Protein AF-A0A2N3DAS0-F1 (afdb_monomer_lite)

pLDDT: mean 87.95, std 17.51, range [40.62, 98.69]

Secondary structure (DSSP, 8-state):
--------------------------PPTTTTHHHHHHHHHHHHHHHHHH-TTS-HHHHHHHHHHHHHHHHHHHHHSS--TTHHHHHHHHHH-TTS-HHHHS-HHHHHHHHHHHHH-HHHHHHHHHHHHSS-------S--

Structure (mmCIF, N/CA/C/O backbone):
data_AF-A0A2N3DAS0-F1
#
_entry.id   AF-A0A2N3DAS0-F1
#
loop_
_atom_site.group_PDB
_atom_site.id
_atom_site.type_symbol
_atom_site.label_atom_id
_atom_site.label_alt_id
_atom_site.label_comp_id
_atom_site.label_asym_id
_atom_site.label_entity_id
_atom_site.label_seq_id
_atom_site.pdbx_PDB_ins_code
_atom_site.Cartn_x
_atom_site.Cartn_y
_atom_site.Cartn_z
_atom_site.occupancy
_atom_site.B_iso_or_equiv
_atom_site.auth_seq_id
_atom_site.auth_comp_id
_atom_site.auth_asym_id
_atom_site.auth_atom_id
_atom_site.pdbx_PDB_model_num
ATOM 1 N N . MET A 1 1 ? 45.513 -67.756 40.682 1.00 40.62 1 MET A N 1
ATOM 2 C CA . MET A 1 1 ? 45.800 -67.425 39.269 1.00 40.62 1 MET A CA 1
ATOM 3 C C . MET A 1 1 ? 44.927 -66.239 38.863 1.00 40.62 1 MET A C 1
ATOM 5 O O . MET A 1 1 ? 43.725 -66.365 38.993 1.00 40.62 1 MET A O 1
ATOM 9 N N . ARG A 1 2 ? 45.572 -65.127 38.455 1.00 42.44 2 ARG A N 1
ATOM 10 C CA . ARG A 1 2 ? 45.149 -64.028 37.539 1.00 42.44 2 ARG A CA 1
ATOM 11 C C . ARG A 1 2 ? 43.752 -63.388 37.760 1.00 42.44 2 ARG A C 1
ATOM 13 O O . ARG A 1 2 ? 42.749 -64.036 37.525 1.00 42.44 2 ARG A O 1
ATOM 20 N N . TYR A 1 3 ? 43.638 -62.191 38.359 1.00 47.34 3 TYR A N 1
ATOM 21 C CA . TYR A 1 3 ? 43.696 -60.829 37.756 1.00 47.34 3 TYR A CA 1
ATOM 22 C C . TYR A 1 3 ? 42.773 -60.618 36.542 1.00 47.34 3 TYR A C 1
ATOM 24 O O . TYR A 1 3 ? 43.036 -61.251 35.531 1.00 47.34 3 TYR A O 1
ATOM 32 N N . VAL A 1 4 ? 41.781 -59.709 36.644 1.00 47.59 4 VAL A N 1
ATOM 33 C CA . VAL A 1 4 ? 41.594 -58.459 35.849 1.00 47.59 4 VAL A CA 1
ATOM 34 C C . VAL A 1 4 ? 40.455 -57.622 36.491 1.00 47.59 4 VAL A C 1
ATOM 36 O O . VAL A 1 4 ? 39.327 -58.109 36.553 1.00 47.59 4 VAL A O 1
ATOM 39 N N . PRO A 1 5 ? 40.683 -56.373 36.947 1.00 54.59 5 PRO A N 1
ATOM 40 C CA . PRO A 1 5 ? 39.605 -55.432 37.249 1.00 54.59 5 PRO A CA 1
ATOM 41 C C . PRO A 1 5 ? 39.122 -54.765 35.952 1.00 54.59 5 PRO A C 1
ATOM 43 O O . PRO A 1 5 ? 39.913 -54.220 35.183 1.00 54.59 5 PRO A O 1
ATOM 46 N N . THR A 1 6 ? 37.816 -54.822 35.695 1.00 58.09 6 THR A N 1
ATOM 47 C CA . THR A 1 6 ? 37.196 -54.186 34.525 1.00 58.09 6 THR A CA 1
ATOM 48 C C . THR A 1 6 ? 37.048 -52.692 34.799 1.00 58.09 6 THR A C 1
ATOM 50 O O . THR A 1 6 ? 36.221 -52.277 35.608 1.00 58.09 6 THR A O 1
ATOM 53 N N . ILE A 1 7 ? 37.884 -51.888 34.145 1.00 56.22 7 ILE A N 1
ATOM 54 C CA . ILE A 1 7 ? 37.788 -50.427 34.099 1.00 56.22 7 ILE A CA 1
ATOM 55 C C . ILE A 1 7 ? 36.585 -50.079 33.215 1.00 56.22 7 ILE A C 1
ATOM 57 O O . ILE A 1 7 ? 36.654 -50.189 31.993 1.00 56.22 7 ILE A O 1
ATOM 61 N N . ALA A 1 8 ? 35.471 -49.681 33.829 1.00 54.25 8 ALA A N 1
ATOM 62 C CA . ALA A 1 8 ? 34.351 -49.080 33.117 1.00 54.25 8 ALA A CA 1
ATOM 63 C C . ALA A 1 8 ? 34.691 -47.610 32.827 1.00 54.25 8 ALA A C 1
ATOM 65 O O . ALA A 1 8 ? 34.608 -46.748 33.702 1.00 54.25 8 ALA A O 1
ATOM 66 N N . LEU A 1 9 ? 35.140 -47.351 31.599 1.00 55.34 9 LEU A N 1
ATOM 67 C CA . LEU A 1 9 ? 35.359 -46.014 31.058 1.00 55.34 9 LEU A CA 1
ATOM 68 C C . LEU A 1 9 ? 34.041 -45.224 31.048 1.00 55.34 9 LEU A C 1
ATOM 70 O O . LEU A 1 9 ? 33.078 -45.604 30.384 1.00 55.34 9 LEU A O 1
ATOM 74 N N . MET A 1 10 ? 34.036 -44.096 31.759 1.00 52.41 10 MET A N 1
ATOM 75 C CA . MET A 1 10 ? 33.077 -43.013 31.570 1.00 52.41 10 MET A CA 1
ATOM 76 C C . MET A 1 10 ? 33.264 -42.409 30.173 1.00 52.41 10 MET A C 1
ATOM 78 O O . MET A 1 10 ? 34.345 -41.919 29.851 1.00 52.41 10 MET A O 1
ATOM 82 N N . LEU A 1 11 ? 32.201 -42.389 29.372 1.00 55.03 11 LEU A N 1
ATOM 83 C CA . LEU A 1 11 ? 32.098 -41.557 28.174 1.00 55.03 11 LEU A CA 1
ATOM 84 C C . LEU A 1 11 ? 31.013 -40.502 28.427 1.00 55.03 11 LEU A C 1
ATOM 86 O O . LEU A 1 11 ? 29.856 -40.874 28.631 1.00 55.03 11 LEU A O 1
ATOM 90 N N . PRO A 1 12 ? 31.349 -39.200 28.445 1.00 53.59 12 PRO A N 1
ATOM 91 C CA . PRO A 1 12 ? 30.343 -38.155 28.505 1.00 53.59 12 PRO A CA 1
ATOM 92 C C . PRO A 1 12 ? 29.627 -38.085 27.153 1.00 53.59 12 PRO A C 1
ATOM 94 O O . PRO A 1 12 ? 30.240 -37.822 26.118 1.00 53.59 12 PRO A O 1
ATOM 97 N N . LEU A 1 13 ? 28.313 -38.314 27.168 1.00 57.28 13 LEU A N 1
ATOM 98 C CA . LEU A 1 13 ? 27.421 -37.935 26.076 1.00 57.28 13 LEU A CA 1
ATOM 99 C C . LEU A 1 13 ? 27.436 -36.407 25.966 1.00 57.28 13 LEU A C 1
ATOM 101 O O . LEU A 1 13 ? 26.729 -35.706 26.688 1.00 57.28 13 LEU A O 1
ATOM 105 N N . ALA A 1 14 ? 28.274 -35.891 25.071 1.00 57.81 14 ALA A N 1
ATOM 106 C CA . ALA A 1 14 ? 28.182 -34.521 24.603 1.00 57.81 14 ALA A CA 1
ATOM 107 C C . ALA A 1 14 ? 26.860 -34.372 23.838 1.00 57.81 14 ALA A C 1
ATOM 109 O O . ALA A 1 14 ? 26.739 -34.781 22.683 1.00 57.81 14 ALA A O 1
ATOM 110 N N . VAL A 1 15 ? 25.850 -33.813 24.506 1.00 58.31 15 VAL A N 1
ATOM 111 C CA . VAL A 1 15 ? 24.638 -33.308 23.861 1.00 58.31 15 VAL A CA 1
ATOM 112 C C . VAL A 1 15 ? 25.058 -32.103 23.027 1.00 58.31 15 VAL A C 1
ATOM 114 O O . VAL A 1 15 ? 25.177 -30.987 23.526 1.00 58.31 15 VAL A O 1
ATOM 117 N N . VAL A 1 16 ? 25.339 -32.341 21.748 1.00 56.97 16 VAL A N 1
ATOM 118 C CA . VAL A 1 16 ? 25.402 -31.276 20.749 1.00 56.97 16 VAL A CA 1
ATOM 119 C C . VAL A 1 16 ? 23.965 -30.803 20.560 1.00 56.97 16 VAL A C 1
ATOM 121 O O . VAL A 1 16 ? 23.183 -31.425 19.844 1.00 56.97 16 VAL A O 1
ATOM 124 N N . ALA A 1 17 ? 23.597 -29.729 21.256 1.00 54.72 17 ALA A N 1
ATOM 125 C CA . ALA A 1 17 ? 22.421 -28.948 20.917 1.00 54.72 17 ALA A CA 1
ATOM 126 C C . ALA A 1 17 ? 22.687 -28.321 19.542 1.00 54.72 17 ALA A C 1
ATOM 128 O O . ALA A 1 17 ? 23.319 -27.273 19.428 1.00 54.72 17 ALA A O 1
ATOM 129 N N . ALA A 1 18 ? 22.277 -29.022 18.486 1.00 47.91 18 ALA A N 1
ATOM 130 C CA . ALA A 1 18 ? 22.145 -28.439 17.166 1.00 47.91 18 ALA A CA 1
ATOM 131 C C . ALA A 1 18 ? 20.965 -27.466 17.233 1.00 47.91 18 ALA A C 1
ATOM 133 O O . ALA A 1 18 ? 19.814 -27.841 17.014 1.00 47.91 18 ALA A O 1
ATOM 134 N N . ASP A 1 19 ? 21.263 -26.226 17.609 1.00 47.44 19 ASP A N 1
ATOM 135 C CA . ASP A 1 19 ? 20.374 -25.086 17.438 1.00 47.44 19 ASP A CA 1
ATOM 136 C C . ASP A 1 19 ? 20.258 -24.853 15.925 1.00 47.44 19 ASP A C 1
ATOM 138 O O . ASP A 1 19 ? 21.007 -24.090 15.312 1.00 47.44 19 ASP A O 1
ATOM 142 N N . ALA A 1 20 ? 19.396 -25.640 15.281 1.00 52.25 20 ALA A N 1
ATOM 143 C CA . ALA A 1 20 ? 19.003 -25.435 13.902 1.00 52.25 20 ALA A CA 1
ATOM 144 C C . ALA A 1 20 ? 18.159 -24.159 13.870 1.00 52.25 20 ALA A C 1
ATOM 146 O O . ALA A 1 20 ? 16.927 -24.200 13.849 1.00 52.25 20 ALA A O 1
ATOM 147 N N . GLN A 1 21 ? 18.841 -23.012 13.896 1.00 48.88 21 GLN A N 1
ATOM 148 C CA . GLN A 1 21 ? 18.258 -21.749 13.491 1.00 48.88 21 GLN A CA 1
ATOM 149 C C . GLN A 1 21 ? 17.703 -21.985 12.097 1.00 48.88 21 GLN A C 1
ATOM 151 O O . GLN A 1 21 ? 18.440 -22.185 11.133 1.00 48.88 21 GLN A O 1
ATOM 156 N N . THR A 1 22 ? 16.380 -22.058 12.015 1.00 46.03 22 THR A N 1
ATOM 157 C CA . THR A 1 22 ? 15.684 -22.103 10.744 1.00 46.03 22 THR A CA 1
ATOM 158 C C . THR A 1 22 ? 15.968 -20.754 10.105 1.00 46.03 22 THR A C 1
ATOM 160 O O . THR A 1 22 ? 15.333 -19.757 10.450 1.00 46.03 22 THR A O 1
ATOM 163 N N . GLU A 1 23 ? 16.990 -20.689 9.249 1.00 49.03 23 GLU A N 1
ATOM 164 C CA . GLU A 1 23 ? 17.172 -19.568 8.345 1.00 49.03 23 GLU A CA 1
ATOM 165 C C . GLU A 1 23 ? 15.846 -19.435 7.609 1.00 49.03 23 GLU A C 1
ATOM 167 O O . GLU A 1 23 ? 15.484 -20.262 6.774 1.00 49.03 23 GLU A O 1
ATOM 172 N N . THR A 1 24 ? 15.064 -18.424 7.980 1.00 52.19 24 THR A N 1
ATOM 173 C CA . THR A 1 24 ? 13.933 -18.004 7.168 1.00 52.19 24 THR A CA 1
ATOM 174 C C . THR A 1 24 ? 14.564 -17.618 5.842 1.00 52.19 24 THR A C 1
ATOM 176 O O . THR A 1 24 ? 15.215 -16.573 5.773 1.00 52.19 24 THR A O 1
ATOM 179 N N . SER A 1 25 ? 14.503 -18.505 4.841 1.00 56.59 25 SER A N 1
ATOM 180 C CA . SER A 1 25 ? 15.188 -18.295 3.570 1.00 56.59 25 SER A CA 1
ATOM 181 C C . SER A 1 25 ? 14.765 -16.927 3.065 1.00 56.59 25 SER A C 1
ATOM 183 O O . SER A 1 25 ? 13.579 -16.672 2.839 1.00 56.59 25 SER A O 1
ATOM 185 N N . ARG A 1 26 ? 15.714 -15.999 3.005 1.00 65.44 26 ARG A N 1
ATOM 186 C CA . ARG A 1 26 ? 15.411 -14.616 2.676 1.00 65.44 26 ARG A CA 1
ATOM 187 C C . ARG A 1 26 ? 14.900 -14.604 1.241 1.00 65.44 26 ARG A C 1
ATOM 189 O O . ARG A 1 26 ? 15.689 -14.840 0.333 1.00 65.44 26 ARG A O 1
ATOM 196 N N . SER A 1 27 ? 13.606 -14.344 1.055 1.00 74.56 27 SER A N 1
ATOM 197 C CA . SER A 1 27 ? 13.003 -14.263 -0.277 1.00 74.56 27 SER A CA 1
ATOM 198 C C . SER A 1 27 ? 13.822 -13.340 -1.187 1.00 74.56 27 SER A C 1
ATOM 200 O O . SER A 1 27 ? 14.414 -12.346 -0.729 1.00 74.56 27 SER A O 1
ATOM 202 N N . GLU A 1 28 ? 13.870 -13.676 -2.474 1.00 90.38 28 GLU A N 1
ATOM 203 C CA . GLU A 1 28 ? 14.514 -12.844 -3.487 1.00 90.38 28 GLU A CA 1
ATOM 204 C C . GLU A 1 28 ? 13.897 -11.426 -3.469 1.00 90.38 28 GLU A C 1
ATOM 206 O O . GLU A 1 28 ? 12.678 -11.290 -3.304 1.00 90.38 28 GLU A O 1
ATOM 211 N N . PRO A 1 29 ? 14.707 -10.349 -3.573 1.00 94.25 29 PRO A N 1
ATOM 212 C CA . PRO A 1 29 ? 14.190 -8.984 -3.661 1.00 94.25 29 PRO A CA 1
ATOM 213 C C . PRO A 1 29 ? 13.133 -8.821 -4.761 1.00 94.25 29 PRO A C 1
ATOM 215 O O . PRO A 1 29 ? 13.305 -9.307 -5.873 1.00 94.25 29 PRO A O 1
ATOM 218 N N . GLY A 1 30 ? 12.053 -8.097 -4.465 1.00 93.75 30 GLY A N 1
ATOM 219 C CA . GLY A 1 30 ? 10.966 -7.841 -5.416 1.00 93.75 30 GLY A CA 1
ATOM 220 C C . GLY A 1 30 ? 9.911 -8.953 -5.514 1.00 93.75 30 GLY A C 1
ATOM 221 O O . GLY A 1 30 ? 8.822 -8.698 -6.034 1.00 93.75 30 GLY A O 1
ATOM 222 N N . VAL A 1 31 ? 10.159 -10.148 -4.967 1.00 94.44 31 VAL A N 1
ATOM 223 C CA . VAL A 1 31 ? 9.131 -11.195 -4.822 1.00 94.44 31 VAL A CA 1
ATOM 224 C C . VAL A 1 31 ? 8.040 -10.740 -3.854 1.00 94.44 31 VAL A C 1
ATOM 226 O O . VAL A 1 31 ? 8.334 -10.196 -2.792 1.00 94.44 31 VAL A O 1
ATOM 229 N N . GLY A 1 32 ? 6.772 -10.920 -4.240 1.00 94.50 32 GLY A N 1
ATOM 230 C CA . GLY A 1 32 ? 5.620 -10.473 -3.446 1.00 94.50 32 GLY A CA 1
ATOM 231 C C . GLY A 1 32 ? 5.264 -8.992 -3.615 1.00 94.50 32 GLY A C 1
ATOM 232 O O . GLY A 1 32 ? 4.234 -8.544 -3.113 1.00 94.50 32 GLY A O 1
ATOM 233 N N . MET A 1 33 ? 6.081 -8.212 -4.329 1.00 96.62 33 MET A N 1
ATOM 234 C CA . MET A 1 33 ? 5.915 -6.759 -4.432 1.00 96.62 33 MET A CA 1
ATOM 235 C C . MET A 1 33 ? 4.608 -6.364 -5.131 1.00 96.62 33 MET A C 1
ATOM 237 O O . MET A 1 33 ? 3.885 -5.494 -4.644 1.00 96.62 33 MET A O 1
ATOM 241 N N . ILE A 1 34 ? 4.272 -7.017 -6.251 1.00 97.19 34 ILE A N 1
ATOM 242 C CA . ILE A 1 34 ? 3.023 -6.728 -6.978 1.00 97.19 34 ILE A CA 1
ATOM 243 C C . ILE A 1 34 ? 1.807 -7.165 -6.153 1.00 97.19 34 ILE A C 1
ATOM 245 O O . ILE A 1 34 ? 0.789 -6.472 -6.129 1.00 97.19 34 ILE A O 1
ATOM 249 N N . CYS A 1 35 ? 1.945 -8.262 -5.406 1.00 95.75 35 CYS A N 1
ATOM 250 C CA . CYS A 1 35 ? 0.915 -8.729 -4.491 1.00 95.75 35 CYS A CA 1
ATOM 251 C C . CYS A 1 35 ? 0.612 -7.706 -3.394 1.00 95.75 35 CYS A C 1
ATOM 253 O O . CYS A 1 35 ? -0.534 -7.287 -3.218 1.00 95.75 35 CYS A O 1
ATOM 255 N N . ALA A 1 36 ? 1.657 -7.252 -2.697 1.00 96.69 36 ALA A N 1
ATOM 256 C CA . ALA A 1 36 ? 1.549 -6.254 -1.642 1.00 96.69 36 ALA A CA 1
ATOM 257 C C . ALA A 1 36 ? 0.941 -4.950 -2.173 1.00 96.69 36 ALA A C 1
ATOM 259 O O . ALA A 1 36 ? 0.065 -4.371 -1.526 1.00 96.69 36 ALA A O 1
ATOM 260 N N . LEU A 1 37 ? 1.344 -4.517 -3.374 1.00 97.69 37 LEU A N 1
ATOM 261 C CA . LEU A 1 37 ? 0.764 -3.347 -4.026 1.00 97.69 37 LEU A CA 1
ATOM 262 C C . LEU A 1 37 ? -0.751 -3.511 -4.233 1.00 97.69 37 LEU A C 1
ATOM 264 O O . LEU A 1 37 ? -1.508 -2.602 -3.890 1.00 97.69 37 LEU A O 1
ATOM 268 N N . GLY A 1 38 ? -1.204 -4.653 -4.756 1.00 97.06 38 GLY A N 1
ATOM 269 C CA . GLY A 1 38 ? -2.627 -4.929 -4.981 1.00 97.06 38 GLY A CA 1
ATOM 270 C C . GLY A 1 38 ? -3.439 -4.974 -3.684 1.00 97.06 38 GLY A C 1
ATOM 271 O O . GLY A 1 38 ? -4.434 -4.252 -3.552 1.00 97.06 38 GLY A O 1
ATOM 272 N N . ILE A 1 39 ? -2.980 -5.764 -2.708 1.00 97.00 39 ILE A N 1
ATOM 273 C CA . ILE A 1 39 ? -3.659 -5.966 -1.418 1.00 97.00 39 ILE A CA 1
ATOM 274 C C . ILE A 1 39 ? -3.768 -4.648 -0.652 1.00 97.00 39 ILE A C 1
ATOM 276 O O . ILE A 1 39 ? -4.853 -4.278 -0.205 1.00 97.00 39 ILE A O 1
ATOM 280 N N . TYR A 1 40 ? -2.677 -3.894 -0.518 1.00 98.19 40 TYR A N 1
ATOM 281 C CA . TYR A 1 40 ? -2.705 -2.665 0.271 1.00 98.19 40 TYR A CA 1
ATOM 282 C C . TYR A 1 40 ? -3.494 -1.539 -0.394 1.00 98.19 40 TYR A C 1
ATOM 284 O O . TYR A 1 40 ? -4.127 -0.757 0.318 1.00 98.19 40 TYR A O 1
ATOM 292 N N . ASN A 1 41 ? -3.543 -1.476 -1.729 1.00 98.38 41 ASN A N 1
ATOM 293 C CA . ASN A 1 41 ? -4.459 -0.554 -2.403 1.00 98.38 41 ASN A CA 1
ATOM 294 C C . ASN A 1 41 ? -5.922 -0.978 -2.190 1.00 98.38 41 ASN A C 1
ATOM 296 O O . ASN A 1 41 ? -6.771 -0.109 -2.000 1.00 98.38 41 ASN A O 1
ATOM 300 N N . ALA A 1 42 ? -6.221 -2.282 -2.145 1.00 97.88 42 ALA A N 1
ATOM 301 C CA . ALA A 1 42 ? -7.571 -2.769 -1.863 1.00 97.88 42 ALA A CA 1
ATOM 302 C C . ALA A 1 42 ? -8.001 -2.420 -0.428 1.00 97.88 42 ALA A C 1
ATOM 304 O O . ALA A 1 42 ? -9.077 -1.863 -0.212 1.00 97.88 42 ALA A O 1
ATOM 305 N N . VAL A 1 43 ? -7.119 -2.646 0.551 1.00 98.31 43 VAL A N 1
ATOM 306 C CA . VAL A 1 43 ? -7.316 -2.222 1.948 1.00 98.31 43 VAL A CA 1
ATOM 307 C C . VAL A 1 43 ? -7.536 -0.706 2.031 1.00 98.31 43 VAL A C 1
ATOM 309 O O . VAL A 1 43 ? -8.433 -0.252 2.744 1.00 98.31 43 VAL A O 1
ATOM 312 N N . ALA A 1 44 ? -6.761 0.093 1.294 1.00 98.44 44 ALA A N 1
ATOM 313 C CA . ALA A 1 44 ? -6.913 1.547 1.289 1.00 98.44 44 ALA A CA 1
ATOM 314 C C . ALA A 1 44 ? -8.264 1.989 0.709 1.00 98.44 44 ALA A C 1
ATOM 316 O O . ALA A 1 44 ? -8.917 2.868 1.279 1.00 98.44 44 ALA A O 1
ATOM 317 N N . GLU A 1 45 ? -8.706 1.364 -0.383 1.00 98.38 45 GLU A N 1
ATOM 318 C CA . GLU A 1 45 ? -9.989 1.661 -1.023 1.00 98.38 45 GLU A CA 1
ATOM 319 C C . GLU A 1 45 ? -11.174 1.316 -0.102 1.00 98.38 45 GLU A C 1
ATOM 321 O O . GLU A 1 45 ? -12.085 2.136 0.068 1.00 98.38 45 GLU A O 1
ATOM 326 N N . VAL A 1 46 ? -11.124 0.169 0.586 1.00 98.50 46 VAL A N 1
ATOM 327 C CA . VAL A 1 46 ? -12.116 -0.207 1.611 1.00 98.50 46 VAL A CA 1
ATOM 328 C C . VAL A 1 46 ? -12.117 0.799 2.763 1.00 98.50 46 VAL A C 1
ATOM 330 O O . VAL A 1 46 ? -13.168 1.335 3.121 1.00 98.50 46 VAL A O 1
ATOM 333 N N . GLY A 1 47 ? -10.948 1.130 3.318 1.00 98.19 47 GLY A N 1
ATOM 334 C CA . GLY A 1 47 ? -10.832 2.094 4.415 1.00 98.19 47 GLY A CA 1
ATOM 335 C C . GLY A 1 47 ? -11.387 3.472 4.060 1.00 98.19 47 GLY A C 1
ATOM 336 O O . GLY A 1 47 ? -12.089 4.098 4.856 1.00 98.19 47 GLY A O 1
ATOM 337 N N . LYS A 1 48 ? -11.129 3.934 2.834 1.00 98.00 48 LYS A N 1
ATOM 338 C CA . LYS A 1 48 ? -11.638 5.209 2.318 1.00 98.00 48 LYS A CA 1
ATOM 339 C C . LYS A 1 48 ? -13.164 5.223 2.209 1.00 98.00 48 LYS A C 1
ATOM 341 O O . LYS A 1 48 ? -13.783 6.237 2.525 1.00 98.00 48 LYS A O 1
ATOM 346 N N . ARG A 1 49 ? -13.775 4.134 1.735 1.00 97.81 49 ARG A N 1
ATOM 347 C CA . ARG A 1 49 ? -15.196 4.125 1.331 1.00 97.81 49 ARG A CA 1
ATOM 348 C C . ARG A 1 49 ? -16.146 3.568 2.376 1.00 97.81 49 ARG A C 1
ATOM 350 O O . ARG A 1 49 ? -17.292 4.020 2.450 1.00 97.81 49 ARG A O 1
ATOM 357 N N . CYS A 1 50 ? -15.678 2.609 3.161 1.00 98.12 50 CYS A N 1
ATOM 358 C CA . CYS A 1 50 ? -16.473 1.894 4.151 1.00 98.12 50 CYS A CA 1
ATOM 359 C C . CYS A 1 50 ? -16.219 2.437 5.568 1.00 98.12 50 CYS A C 1
ATOM 361 O O . CYS A 1 50 ? -17.127 2.421 6.394 1.00 98.12 50 CYS A O 1
ATOM 363 N N . PHE A 1 51 ? -15.036 3.020 5.826 1.00 98.06 51 PHE A N 1
ATOM 364 C CA . PHE A 1 51 ? -14.634 3.547 7.141 1.00 98.06 51 PHE A CA 1
ATOM 365 C C . PHE A 1 51 ? -14.056 4.985 7.082 1.00 98.06 51 PHE A C 1
ATOM 367 O O . PHE A 1 51 ? -12.971 5.259 7.612 1.00 98.06 51 PHE A O 1
ATOM 374 N N . PRO A 1 52 ? -14.756 5.960 6.462 1.00 97.31 52 PRO A N 1
ATOM 375 C CA . PRO A 1 52 ? -14.186 7.278 6.162 1.00 97.31 52 PRO A CA 1
ATOM 376 C C . PRO A 1 52 ? -13.744 8.064 7.407 1.00 97.31 52 PRO A C 1
ATOM 378 O O . PRO A 1 52 ? -12.705 8.719 7.367 1.00 97.31 52 PRO A O 1
ATOM 381 N N . ALA A 1 53 ? -14.468 7.942 8.524 1.00 97.75 53 ALA A N 1
ATOM 382 C CA . ALA A 1 53 ? -14.217 8.681 9.765 1.00 97.75 53 ALA A CA 1
ATOM 383 C C . ALA A 1 53 ? -13.425 7.895 10.834 1.00 97.75 53 ALA A C 1
ATOM 385 O O . ALA A 1 53 ? -13.299 8.365 11.959 1.00 97.75 53 ALA A O 1
ATOM 386 N N . GLN A 1 54 ? -12.917 6.700 10.514 1.00 98.25 54 GLN A N 1
ATOM 387 C CA . GLN A 1 54 ? -12.219 5.831 11.476 1.00 98.25 54 GLN A CA 1
ATOM 388 C C . GLN A 1 54 ? -10.733 5.689 11.131 1.00 98.25 54 GLN A C 1
ATOM 390 O O . GLN A 1 54 ? -10.331 6.022 10.018 1.00 98.25 54 GLN A O 1
ATOM 395 N N . ASP A 1 55 ? -9.927 5.201 12.075 1.00 98.31 55 ASP A N 1
ATOM 396 C CA . ASP A 1 55 ? -8.575 4.674 11.831 1.00 98.31 55 ASP A CA 1
ATOM 397 C C . ASP A 1 55 ? -7.627 5.648 11.093 1.00 98.31 55 ASP A C 1
ATOM 399 O O . ASP A 1 55 ? -6.882 5.260 10.188 1.00 98.31 55 ASP A O 1
ATOM 403 N N . ALA A 1 56 ? -7.680 6.939 11.448 1.00 98.00 56 ALA A N 1
ATOM 404 C CA . ALA A 1 56 ? -6.950 8.007 10.757 1.00 98.00 56 ALA A CA 1
ATOM 405 C C . ALA A 1 56 ? -5.436 7.740 10.680 1.00 98.00 56 ALA A C 1
ATOM 407 O O . ALA A 1 56 ? -4.858 7.808 9.593 1.00 98.00 56 ALA A O 1
ATOM 408 N N . ASP A 1 57 ? -4.818 7.351 11.797 1.00 97.56 57 ASP A N 1
ATOM 409 C CA . ASP A 1 57 ? -3.381 7.065 11.867 1.00 97.56 57 ASP A CA 1
ATOM 410 C C . ASP A 1 57 ? -2.986 5.880 10.981 1.00 97.56 57 ASP A C 1
ATOM 412 O O . ASP A 1 57 ? -2.001 5.944 10.238 1.00 97.56 57 ASP A O 1
ATOM 416 N N . PHE A 1 58 ? -3.787 4.809 10.994 1.00 98.56 58 PHE A N 1
ATOM 417 C CA . PHE A 1 58 ? -3.560 3.652 10.133 1.00 98.56 58 PHE A CA 1
ATOM 418 C C . PHE A 1 58 ? -3.672 4.033 8.654 1.00 98.56 58 PHE A C 1
ATOM 420 O O . PHE A 1 58 ? -2.778 3.707 7.873 1.00 98.56 58 PHE A O 1
ATOM 427 N N . LYS A 1 59 ? -4.713 4.779 8.260 1.00 98.69 59 LYS A N 1
ATOM 428 C CA . LYS A 1 59 ? -4.891 5.232 6.868 1.00 98.69 59 LYS A CA 1
ATOM 429 C C . LYS A 1 59 ? -3.762 6.154 6.405 1.00 98.69 59 LYS A C 1
ATOM 431 O O . LYS A 1 59 ? -3.320 6.043 5.259 1.00 98.69 59 LYS A O 1
ATOM 436 N N . ALA A 1 60 ? -3.263 7.027 7.280 1.00 98.50 60 ALA A N 1
ATOM 437 C CA . ALA A 1 60 ? -2.119 7.882 6.976 1.00 98.50 60 ALA A CA 1
ATOM 438 C C . ALA A 1 60 ? -0.852 7.048 6.721 1.00 98.50 60 ALA A C 1
ATOM 440 O O . ALA A 1 60 ? -0.167 7.252 5.715 1.00 98.50 60 ALA A O 1
ATOM 441 N N . LYS A 1 61 ? -0.571 6.058 7.577 1.00 98.56 61 LYS A N 1
ATOM 442 C CA . LYS A 1 61 ? 0.579 5.156 7.403 1.00 98.56 61 LYS A CA 1
ATOM 443 C C . LYS A 1 61 ? 0.441 4.245 6.190 1.00 98.56 61 LYS A C 1
ATOM 445 O O . LYS A 1 61 ? 1.409 4.082 5.455 1.00 98.56 61 LYS A O 1
ATOM 450 N N . LEU A 1 62 ? -0.756 3.740 5.913 1.00 98.69 62 LEU A N 1
ATOM 451 C CA . LEU A 1 62 ? -1.045 2.977 4.702 1.00 98.69 62 LEU A CA 1
ATOM 452 C C . LEU A 1 62 ? -0.800 3.801 3.436 1.00 98.69 62 LEU A C 1
ATOM 454 O O . LEU A 1 62 ? -0.152 3.315 2.515 1.00 98.69 62 LEU A O 1
ATOM 458 N N . THR A 1 63 ? -1.226 5.064 3.417 1.00 98.62 63 THR A N 1
ATOM 459 C CA . THR A 1 63 ? -0.971 5.975 2.290 1.00 98.62 63 THR A CA 1
ATOM 460 C C . THR A 1 63 ? 0.530 6.197 2.071 1.00 98.62 63 THR A C 1
ATOM 462 O O . THR A 1 63 ? 1.008 6.115 0.941 1.00 98.62 63 THR A O 1
ATOM 465 N N . GLN A 1 64 ? 1.297 6.422 3.145 1.00 98.62 64 GLN A N 1
ATOM 466 C CA . GLN A 1 64 ? 2.758 6.568 3.067 1.00 98.62 64 GLN A CA 1
ATOM 467 C C . GLN A 1 64 ? 3.436 5.290 2.550 1.00 98.62 64 GLN A C 1
ATOM 469 O O . GLN A 1 64 ? 4.316 5.356 1.694 1.00 98.62 64 GLN A O 1
ATOM 474 N N . SER A 1 65 ? 3.008 4.126 3.038 1.00 98.56 65 SER A N 1
ATOM 475 C CA . SER A 1 65 ? 3.496 2.825 2.581 1.00 98.56 65 SER A CA 1
ATOM 476 C C . SER A 1 65 ? 3.189 2.573 1.103 1.00 98.56 65 SER A C 1
ATOM 478 O O . SER A 1 65 ? 4.064 2.128 0.364 1.00 98.56 65 SER A O 1
ATOM 480 N N . LEU A 1 66 ? 1.986 2.914 0.638 1.00 98.56 66 LEU A N 1
ATOM 481 C CA . LEU A 1 66 ? 1.616 2.790 -0.773 1.00 98.56 66 LEU A CA 1
ATOM 482 C C . LEU A 1 66 ? 2.487 3.660 -1.683 1.00 98.56 66 LEU A C 1
ATOM 484 O O . LEU A 1 66 ? 2.903 3.190 -2.736 1.00 98.56 66 LEU A O 1
ATOM 488 N N . ALA A 1 67 ? 2.844 4.875 -1.258 1.00 98.62 67 ALA A N 1
ATOM 489 C CA . ALA A 1 67 ? 3.758 5.725 -2.023 1.00 98.62 67 ALA A CA 1
ATOM 490 C C . ALA A 1 67 ? 5.158 5.096 -2.182 1.00 98.62 67 ALA A C 1
ATOM 492 O O . ALA A 1 67 ? 5.782 5.228 -3.238 1.00 98.62 67 ALA A O 1
ATOM 493 N N . LYS A 1 68 ? 5.646 4.372 -1.162 1.00 98.62 68 LYS A N 1
ATOM 494 C CA . LYS A 1 68 ? 6.912 3.620 -1.243 1.00 98.62 68 LYS A CA 1
ATOM 495 C C . LYS A 1 68 ? 6.820 2.468 -2.246 1.00 98.62 68 LYS A C 1
ATOM 497 O O . LYS A 1 68 ? 7.735 2.298 -3.046 1.00 98.62 68 LYS A O 1
ATOM 502 N N . LEU A 1 69 ? 5.719 1.714 -2.230 1.00 98.38 69 LEU A N 1
ATOM 503 C CA . LEU A 1 69 ? 5.494 0.601 -3.161 1.00 98.38 69 LEU A CA 1
ATOM 504 C C . LEU A 1 69 ? 5.344 1.091 -4.607 1.00 98.38 69 LEU A C 1
ATOM 506 O O . LEU A 1 69 ? 5.990 0.544 -5.498 1.00 98.38 69 LEU A O 1
ATOM 510 N N . ASP A 1 70 ? 4.567 2.156 -4.832 1.00 98.44 70 ASP A N 1
ATOM 511 C CA . ASP A 1 70 ? 4.436 2.803 -6.144 1.00 98.44 70 ASP A CA 1
ATOM 512 C C . ASP A 1 70 ? 5.820 3.225 -6.672 1.00 98.44 70 ASP A C 1
ATOM 514 O O . ASP A 1 70 ? 6.195 2.886 -7.794 1.00 98.44 70 ASP A O 1
ATOM 518 N N . THR A 1 71 ? 6.614 3.903 -5.834 1.00 98.62 71 THR A N 1
ATOM 519 C CA . THR A 1 71 ? 7.978 4.338 -6.182 1.00 98.62 71 THR A CA 1
ATOM 520 C C . THR A 1 71 ? 8.871 3.152 -6.535 1.00 98.62 71 THR A C 1
ATOM 522 O O . THR A 1 71 ? 9.552 3.179 -7.560 1.00 98.62 71 THR A O 1
ATOM 525 N N . TYR A 1 72 ? 8.844 2.094 -5.722 1.00 98.44 72 TYR A N 1
ATOM 526 C CA . TYR A 1 72 ? 9.631 0.890 -5.966 1.00 98.44 72 TYR A CA 1
ATOM 527 C C . TYR A 1 72 ? 9.282 0.261 -7.316 1.00 98.44 72 TYR A C 1
ATOM 529 O O . TYR A 1 72 ? 10.177 -0.054 -8.101 1.00 98.44 72 TYR A O 1
ATOM 537 N N . VAL A 1 73 ? 7.990 0.097 -7.611 1.00 98.25 73 VAL A N 1
ATOM 538 C CA . VAL A 1 73 ? 7.536 -0.534 -8.855 1.00 98.25 73 VAL A CA 1
ATOM 539 C C . VAL A 1 73 ? 7.939 0.290 -10.076 1.00 98.25 73 VAL A C 1
ATOM 541 O O . VAL A 1 73 ? 8.441 -0.288 -11.040 1.00 98.25 73 VAL A O 1
ATOM 544 N N . LEU A 1 74 ? 7.809 1.617 -10.025 1.00 98.38 74 LEU A N 1
ATOM 545 C CA . LEU A 1 74 ? 8.237 2.503 -11.116 1.00 98.38 74 LEU A CA 1
ATOM 546 C C . LEU A 1 74 ? 9.753 2.465 -11.349 1.00 98.38 74 LEU A C 1
ATOM 548 O O . LEU A 1 74 ? 10.203 2.536 -12.487 1.00 98.38 74 LEU A O 1
ATOM 552 N N . GLN A 1 75 ? 10.549 2.351 -10.285 1.00 98.12 75 GLN A N 1
ATOM 553 C CA . GLN A 1 75 ? 12.012 2.348 -10.390 1.00 98.12 75 GLN A CA 1
ATOM 554 C C . GLN A 1 75 ? 12.594 0.998 -10.825 1.00 98.12 75 GLN A C 1
ATOM 556 O O . GLN A 1 75 ? 13.692 0.962 -11.374 1.00 98.12 75 GLN A O 1
ATOM 561 N N . ASN A 1 76 ? 11.893 -0.108 -10.563 1.00 98.12 76 ASN A N 1
ATOM 562 C CA . ASN A 1 76 ? 12.446 -1.459 -10.713 1.00 98.12 76 ASN A CA 1
ATOM 563 C C . ASN A 1 76 ? 11.707 -2.319 -11.755 1.00 98.12 76 ASN A C 1
ATOM 565 O O . ASN A 1 76 ? 11.950 -3.523 -11.855 1.00 98.12 76 ASN A O 1
ATOM 569 N N . SER A 1 77 ? 10.788 -1.741 -12.532 1.00 96.81 77 SER A N 1
ATOM 570 C CA . SER A 1 77 ? 10.041 -2.463 -13.566 1.00 96.81 77 SER A CA 1
ATOM 571 C C . SER A 1 77 ? 9.801 -1.609 -14.812 1.00 96.81 77 SER A C 1
ATOM 573 O O . SER A 1 77 ? 10.306 -0.500 -14.930 1.00 96.81 77 SER A O 1
ATOM 575 N N . GLN A 1 78 ? 9.028 -2.147 -15.757 1.00 96.38 78 GLN A N 1
ATOM 576 C CA . GLN A 1 78 ? 8.561 -1.413 -16.936 1.00 96.38 78 GLN A CA 1
ATOM 577 C C . GLN A 1 78 ? 7.216 -0.705 -16.701 1.00 96.38 78 GLN A C 1
ATOM 579 O O . GLN A 1 78 ? 6.645 -0.171 -17.647 1.00 96.38 78 GLN A O 1
ATOM 584 N N . PHE A 1 79 ? 6.686 -0.712 -15.469 1.00 96.69 79 PHE A N 1
ATOM 585 C CA . PHE A 1 79 ? 5.497 0.073 -15.144 1.00 96.69 79 PHE A CA 1
ATOM 586 C C . PHE A 1 79 ? 5.774 1.555 -15.367 1.00 96.69 79 PHE A C 1
ATOM 588 O O . PHE A 1 79 ? 6.735 2.124 -14.850 1.00 96.69 79 PHE A O 1
ATOM 595 N N . THR A 1 80 ? 4.868 2.190 -16.088 1.00 96.62 80 THR A N 1
ATOM 596 C CA . THR A 1 80 ? 4.798 3.636 -16.229 1.00 96.62 80 THR A CA 1
ATOM 597 C C . THR A 1 80 ? 3.880 4.230 -15.163 1.00 96.62 80 THR A C 1
ATOM 599 O O . THR A 1 80 ? 3.061 3.546 -14.543 1.00 96.62 80 THR A O 1
ATOM 602 N N . ALA A 1 81 ? 3.951 5.550 -14.988 1.00 94.81 81 ALA A N 1
ATOM 603 C CA . ALA A 1 81 ? 3.021 6.272 -14.122 1.00 94.81 81 ALA A CA 1
ATOM 604 C C . ALA A 1 81 ? 1.546 6.085 -14.535 1.00 94.81 81 ALA A C 1
ATOM 606 O O . ALA A 1 81 ? 0.665 6.161 -13.682 1.00 94.81 81 ALA A O 1
ATOM 607 N N . ALA A 1 82 ? 1.270 5.811 -15.817 1.00 95.38 82 ALA A N 1
ATOM 608 C CA . ALA A 1 82 ? -0.078 5.542 -16.315 1.00 95.38 82 ALA A CA 1
ATOM 609 C C . ALA A 1 82 ? -0.559 4.113 -16.001 1.00 95.38 82 ALA A C 1
ATOM 611 O O . ALA A 1 82 ? -1.765 3.883 -15.890 1.00 95.38 82 ALA A O 1
ATOM 612 N N . ASP A 1 83 ? 0.361 3.165 -15.805 1.00 97.12 83 ASP A N 1
ATOM 613 C CA . ASP A 1 83 ? 0.014 1.776 -15.495 1.00 97.12 83 ASP A CA 1
ATOM 614 C C . ASP A 1 83 ? -0.462 1.608 -14.048 1.00 97.12 83 ASP A C 1
ATOM 616 O O . ASP A 1 83 ? -1.316 0.765 -13.785 1.00 97.12 83 ASP A O 1
ATOM 620 N N . LEU A 1 84 ? 0.025 2.430 -13.110 1.00 96.50 84 LEU A N 1
ATOM 621 C CA . LEU A 1 84 ? -0.365 2.342 -11.697 1.00 96.50 84 LEU A CA 1
ATOM 622 C C . LEU A 1 84 ? -1.868 2.601 -11.464 1.00 96.50 84 LEU A C 1
ATOM 624 O O . LEU A 1 84 ? -2.498 1.785 -10.788 1.00 96.50 84 LEU A O 1
ATOM 628 N N . PRO A 1 85 ? -2.494 3.673 -11.996 1.00 96.50 85 PRO A N 1
ATOM 629 C CA . PRO A 1 85 ? -3.940 3.850 -11.891 1.00 96.50 85 PRO A CA 1
ATOM 630 C C . PRO A 1 85 ? -4.732 2.688 -12.490 1.00 96.50 85 PRO A C 1
ATOM 632 O O . PRO A 1 85 ? -5.682 2.229 -11.857 1.00 96.50 85 PRO A O 1
ATOM 635 N N . ARG A 1 86 ? -4.326 2.186 -13.667 1.00 96.75 86 ARG A N 1
ATOM 636 C CA . ARG A 1 86 ? -4.980 1.036 -14.311 1.00 96.75 86 ARG A CA 1
ATOM 637 C C . ARG A 1 86 ? -4.889 -0.207 -13.426 1.00 96.75 86 ARG A C 1
ATOM 639 O O . ARG A 1 86 ? -5.912 -0.802 -13.111 1.00 96.75 86 ARG A O 1
ATOM 646 N N . PHE A 1 87 ? -3.694 -0.523 -12.929 1.00 96.62 87 PHE A N 1
ATOM 647 C CA . PHE A 1 87 ? -3.475 -1.634 -12.003 1.00 96.62 87 PHE A CA 1
ATOM 648 C C . PHE A 1 87 ? -4.375 -1.533 -10.763 1.00 96.62 87 PHE A C 1
ATOM 650 O O . PHE A 1 87 ? -5.000 -2.511 -10.371 1.00 96.62 87 PHE A O 1
ATOM 657 N N . LYS A 1 88 ? -4.494 -0.347 -10.153 1.00 96.19 88 LYS A N 1
ATOM 658 C CA . LYS A 1 88 ? -5.337 -0.139 -8.960 1.00 96.19 88 LYS A CA 1
ATOM 659 C C . LYS A 1 88 ? -6.832 -0.307 -9.264 1.00 96.19 88 LYS A C 1
ATOM 661 O O . LYS A 1 88 ? -7.578 -0.790 -8.411 1.00 96.19 88 LYS A O 1
ATOM 666 N N . GLN A 1 89 ? -7.277 0.070 -10.462 1.00 96.06 89 GLN A N 1
ATOM 667 C CA . GLN A 1 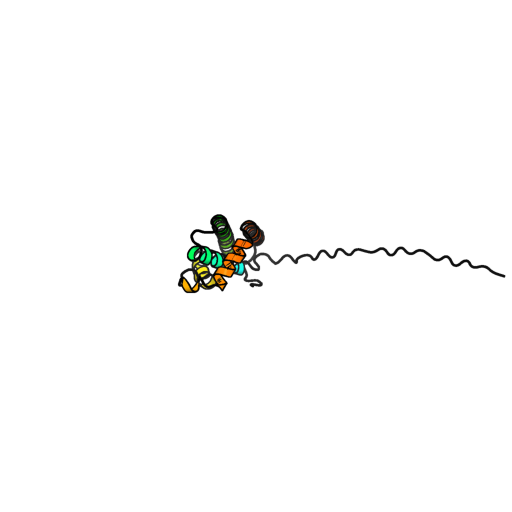89 ? -8.655 -0.175 -10.904 1.00 96.06 89 GLN A CA 1
ATOM 668 C C . GLN A 1 89 ? -8.926 -1.674 -11.074 1.00 96.06 89 GLN A C 1
ATOM 670 O O . GLN A 1 89 ? -9.934 -2.176 -10.576 1.00 96.06 89 GLN A O 1
ATOM 675 N N . GLU A 1 90 ? -8.008 -2.387 -11.726 1.00 95.19 90 GLU A N 1
ATOM 676 C CA . GLU A 1 90 ? -8.141 -3.814 -12.040 1.00 95.19 90 GLU A CA 1
ATOM 677 C C . GLU A 1 90 ? -8.002 -4.701 -10.793 1.00 95.19 90 GLU A C 1
ATOM 679 O O . GLU A 1 90 ? -8.816 -5.597 -10.574 1.00 95.19 90 GLU A O 1
ATOM 684 N N . GLN A 1 91 ? -7.018 -4.417 -9.936 1.00 95.19 91 GLN A N 1
ATOM 685 C CA . GLN A 1 91 ? -6.614 -5.314 -8.848 1.00 95.19 91 GLN A CA 1
ATOM 686 C C . GLN A 1 91 ? -7.120 -4.908 -7.462 1.00 95.19 91 GLN A C 1
ATOM 688 O O . GLN A 1 91 ? -7.101 -5.731 -6.549 1.00 95.19 91 GLN A O 1
ATOM 693 N N . SER A 1 92 ? -7.554 -3.659 -7.269 1.00 94.19 92 SER A N 1
ATOM 694 C CA . SER A 1 92 ? -7.798 -3.113 -5.922 1.00 94.19 92 SER A CA 1
ATOM 695 C C . SER A 1 92 ? -9.189 -2.517 -5.723 1.00 94.19 92 SER A C 1
ATOM 697 O O . SER A 1 92 ? -9.465 -1.919 -4.686 1.00 94.19 92 SER A O 1
ATOM 699 N N . GLY A 1 93 ? -10.084 -2.667 -6.702 1.00 90.44 93 GLY A N 1
ATOM 700 C CA . GLY A 1 93 ? -11.467 -2.201 -6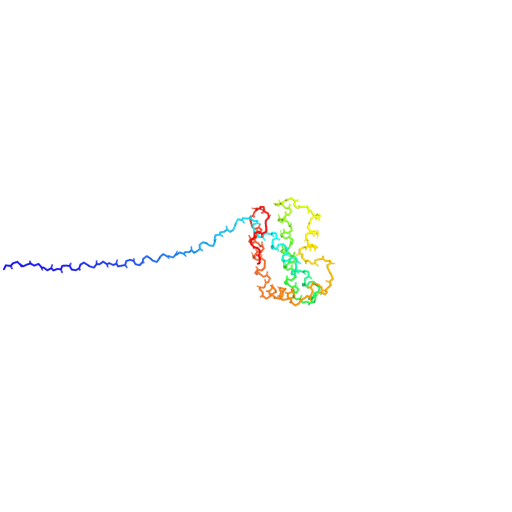.590 1.00 90.44 93 GLY A CA 1
ATOM 701 C C . GLY A 1 93 ? -11.651 -0.688 -6.735 1.00 90.44 93 GLY A C 1
ATOM 702 O O . GLY A 1 93 ? -12.772 -0.197 -6.577 1.00 90.44 93 GLY A O 1
ATOM 703 N N . VAL A 1 94 ? -10.590 0.055 -7.071 1.00 92.00 94 VAL A N 1
ATOM 704 C CA . VAL A 1 94 ? -10.664 1.506 -7.278 1.00 92.00 94 VAL A CA 1
ATOM 705 C C . VAL A 1 94 ? -11.620 1.815 -8.427 1.00 92.00 94 VAL A C 1
ATOM 707 O O . VAL A 1 94 ? -11.491 1.287 -9.527 1.00 92.00 94 VAL A O 1
ATOM 710 N N . GLY A 1 95 ? -12.599 2.682 -8.169 1.00 90.44 95 GLY A N 1
ATOM 711 C CA . GLY A 1 95 ? -13.605 3.078 -9.161 1.00 90.44 95 GLY A CA 1
ATOM 712 C C . GLY A 1 95 ? -14.784 2.110 -9.314 1.00 90.44 95 GLY A C 1
ATOM 713 O O . GLY A 1 95 ? -15.737 2.440 -10.016 1.00 90.44 95 GLY A O 1
ATOM 714 N N . ARG A 1 96 ? -14.787 0.955 -8.629 1.00 94.44 96 ARG A N 1
ATOM 715 C CA . ARG A 1 96 ? -15.952 0.047 -8.613 1.00 94.44 96 ARG A CA 1
ATOM 716 C C . ARG A 1 96 ? -17.093 0.618 -7.764 1.00 94.44 96 ARG A C 1
ATOM 718 O O . ARG A 1 96 ? -16.891 1.543 -6.976 1.00 94.44 96 ARG A O 1
ATOM 725 N N . ALA A 1 97 ? -18.304 0.078 -7.895 1.00 95.56 97 ALA A N 1
ATOM 726 C CA . ALA A 1 97 ? -19.453 0.484 -7.080 1.00 95.56 97 ALA A CA 1
ATOM 727 C C . ALA A 1 97 ? -19.231 0.185 -5.578 1.00 95.56 97 ALA A C 1
ATOM 729 O O . ALA A 1 97 ? -18.395 -0.642 -5.217 1.00 95.56 97 ALA A O 1
ATOM 730 N N . LYS A 1 98 ? -19.890 0.939 -4.683 1.00 94.19 98 LYS A N 1
ATOM 731 C CA . LYS A 1 98 ? -19.565 0.919 -3.237 1.00 94.19 98 LYS A CA 1
ATOM 732 C C . LYS A 1 98 ? -19.951 -0.401 -2.584 1.00 94.19 98 LYS A C 1
ATOM 734 O O . LYS A 1 98 ? -19.194 -0.908 -1.769 1.00 94.19 98 LYS A O 1
ATOM 739 N N .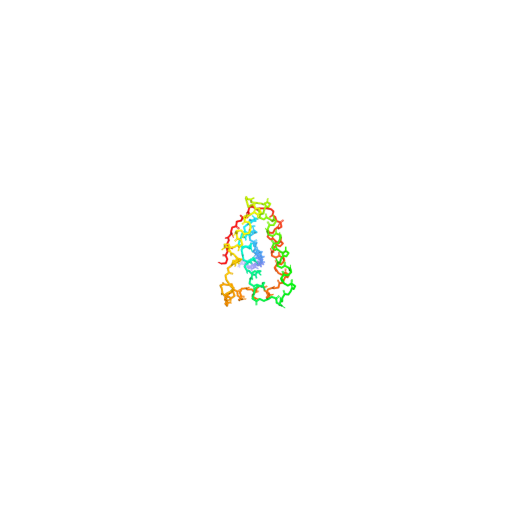 ASP A 1 99 ? -21.098 -0.932 -2.958 1.00 95.50 99 ASP A N 1
ATOM 740 C CA . ASP A 1 99 ? -21.601 -2.255 -2.593 1.00 95.50 99 ASP A CA 1
ATOM 741 C C . ASP A 1 99 ? -20.647 -3.393 -2.992 1.00 95.50 99 ASP A C 1
ATOM 743 O O . ASP A 1 99 ? -20.522 -4.361 -2.253 1.00 95.50 99 ASP A O 1
ATOM 747 N N . LEU A 1 100 ? -19.902 -3.247 -4.094 1.00 93.94 100 LEU A N 1
ATOM 748 C CA . LEU A 1 100 ? -18.887 -4.224 -4.516 1.00 93.94 100 LEU A CA 1
ATOM 749 C C . LEU A 1 100 ? -17.556 -4.115 -3.753 1.00 93.94 100 LEU A C 1
ATOM 751 O O . LEU A 1 100 ? -16.739 -5.030 -3.819 1.00 93.94 100 LEU A O 1
ATOM 755 N N . VAL A 1 101 ? -17.310 -2.995 -3.069 1.00 96.75 101 VAL A N 1
ATOM 756 C CA . VAL A 1 101 ? -16.088 -2.762 -2.276 1.00 96.75 101 VAL A CA 1
ATOM 757 C C . VAL A 1 101 ? -16.340 -2.981 -0.785 1.00 96.75 101 VAL A C 1
ATOM 759 O O . VAL A 1 101 ? -15.480 -3.508 -0.088 1.00 96.75 101 VAL A O 1
ATOM 762 N N . CYS A 1 102 ? -17.511 -2.593 -0.285 1.00 97.56 102 CYS A N 1
ATOM 763 C CA . CYS A 1 102 ? -17.902 -2.724 1.116 1.00 97.56 102 CYS A CA 1
ATOM 764 C C . CYS A 1 102 ? -18.656 -4.035 1.373 1.00 97.56 102 CYS A C 1
ATOM 766 O O . CYS A 1 102 ? -19.735 -4.015 1.960 1.00 97.56 102 CYS A O 1
ATOM 768 N N . THR A 1 103 ? -18.098 -5.158 0.919 1.00 97.56 103 THR A N 1
ATOM 769 C CA . THR A 1 103 ? -18.580 -6.495 1.290 1.00 97.56 103 THR A CA 1
ATOM 770 C C . THR A 1 103 ? -18.015 -6.901 2.651 1.00 97.56 103 THR A C 1
ATOM 772 O O . THR A 1 103 ? -16.988 -6.366 3.081 1.00 97.56 103 THR A O 1
ATOM 775 N N . ASP A 1 104 ? -18.656 -7.854 3.329 1.00 97.94 104 ASP A N 1
ATOM 776 C CA . ASP A 1 104 ? -18.206 -8.322 4.647 1.00 97.94 104 ASP A CA 1
ATOM 777 C C . ASP A 1 104 ? -16.772 -8.865 4.611 1.00 97.94 104 ASP A C 1
ATOM 779 O O . ASP A 1 104 ? -15.970 -8.515 5.474 1.00 97.94 104 ASP A O 1
ATOM 783 N N . ASP A 1 105 ? -16.407 -9.613 3.567 1.00 95.88 105 ASP A N 1
ATOM 784 C CA . ASP A 1 105 ? -15.048 -10.139 3.389 1.00 95.88 105 ASP A CA 1
ATOM 785 C C . ASP A 1 105 ? -14.011 -9.017 3.237 1.00 95.88 105 ASP A C 1
ATOM 787 O O . ASP A 1 105 ? -12.968 -9.010 3.897 1.00 95.88 105 ASP A O 1
ATOM 791 N N . MET A 1 106 ? -14.308 -8.019 2.400 1.00 96.50 106 MET A N 1
ATOM 792 C CA . MET A 1 106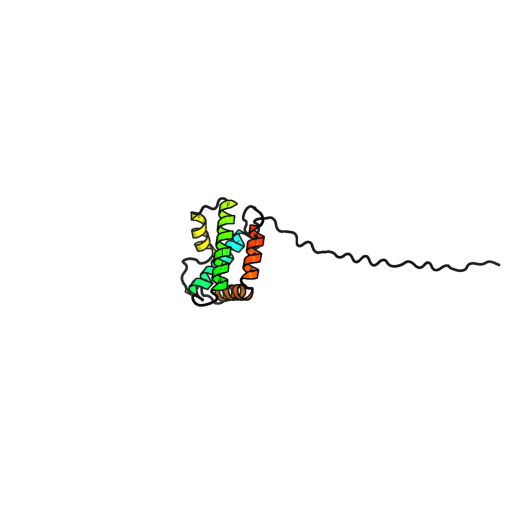 ? -13.402 -6.898 2.139 1.00 96.50 106 MET A CA 1
ATOM 793 C C . MET A 1 106 ? -13.254 -5.998 3.368 1.00 96.50 106 MET A C 1
ATOM 795 O O . MET A 1 106 ? -12.149 -5.562 3.710 1.00 96.50 106 MET A O 1
ATOM 799 N N . MET A 1 107 ? -14.357 -5.754 4.078 1.00 98.25 107 MET A N 1
ATOM 800 C CA . MET A 1 107 ? -14.337 -5.058 5.361 1.00 98.25 107 MET A CA 1
ATOM 801 C C . MET A 1 107 ? -13.584 -5.864 6.426 1.00 98.25 107 MET A C 1
ATOM 803 O O . MET A 1 107 ? -12.823 -5.276 7.196 1.00 98.25 107 MET A O 1
ATOM 807 N N . GLY A 1 108 ? -13.726 -7.191 6.437 1.00 98.00 108 GLY A N 1
ATOM 808 C CA . GLY A 1 108 ? -12.972 -8.103 7.293 1.00 98.00 108 GLY A CA 1
ATOM 809 C C . GLY A 1 108 ? -11.467 -8.004 7.053 1.00 98.00 108 GLY A C 1
ATOM 810 O O . GLY A 1 108 ? -10.706 -7.824 8.006 1.00 98.00 108 GLY A O 1
ATOM 811 N N . MET A 1 109 ? -11.036 -7.998 5.788 1.00 96.44 109 MET A N 1
ATOM 812 C CA . MET A 1 109 ? -9.632 -7.792 5.414 1.00 96.44 109 MET A CA 1
ATOM 813 C C . MET A 1 109 ? -9.100 -6.440 5.913 1.00 96.44 109 MET A C 1
ATOM 815 O O . MET A 1 109 ? -8.011 -6.373 6.489 1.00 96.44 109 MET A O 1
ATOM 819 N N . TYR A 1 110 ? -9.873 -5.361 5.750 1.00 98.50 110 TYR A N 1
ATOM 820 C CA . TYR A 1 110 ? -9.494 -4.048 6.278 1.00 98.50 110 TYR A CA 1
ATOM 821 C C . TYR A 1 110 ? -9.346 -4.060 7.802 1.00 98.50 110 TYR A C 1
ATOM 823 O O . TYR A 1 110 ? -8.340 -3.584 8.331 1.00 98.50 110 TYR A O 1
ATOM 831 N N . ARG A 1 111 ? -10.313 -4.638 8.523 1.00 98.62 111 ARG A N 1
ATOM 832 C CA . ARG A 1 111 ? -10.268 -4.722 9.989 1.00 98.62 111 ARG A CA 1
ATOM 833 C C . ARG A 1 111 ? -9.111 -5.575 10.488 1.00 98.62 111 ARG A C 1
ATOM 835 O O . ARG A 1 111 ? -8.463 -5.179 11.454 1.00 98.62 111 ARG A O 1
ATOM 842 N N . ALA A 1 112 ? -8.799 -6.679 9.814 1.00 98.00 112 ALA A N 1
ATOM 843 C CA . ALA A 1 112 ? -7.621 -7.483 10.118 1.00 98.00 112 ALA A CA 1
ATOM 844 C C . ALA A 1 112 ? -6.328 -6.666 9.955 1.00 98.00 112 ALA A C 1
ATOM 846 O O . ALA A 1 112 ? -5.455 -6.710 10.823 1.00 98.00 112 ALA A O 1
ATOM 847 N N . ALA A 1 113 ? -6.226 -5.857 8.894 1.00 97.81 113 ALA A N 1
ATOM 848 C CA . ALA A 1 113 ? -5.077 -4.982 8.675 1.00 97.81 113 ALA A CA 1
ATOM 849 C C . ALA A 1 113 ? -4.961 -3.882 9.749 1.00 97.81 113 ALA A C 1
ATOM 851 O O . ALA A 1 113 ? -3.871 -3.661 10.280 1.00 97.81 113 ALA A O 1
ATOM 852 N N . VAL A 1 114 ? -6.076 -3.243 10.123 1.00 98.38 114 VAL A N 1
ATOM 853 C CA . VAL A 1 114 ? -6.120 -2.266 11.227 1.00 98.38 114 VAL A CA 1
ATOM 854 C C . VAL A 1 114 ? -5.699 -2.920 12.545 1.00 98.38 114 VAL A C 1
ATOM 856 O O . VAL A 1 114 ? -4.843 -2.383 13.245 1.00 98.38 114 VAL A O 1
ATOM 859 N N . SE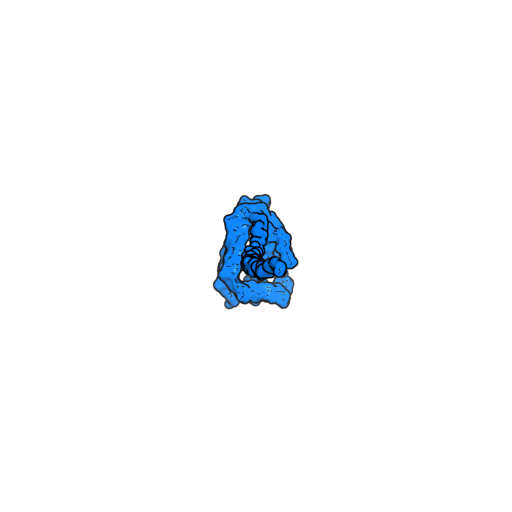R A 1 115 ? -6.235 -4.104 12.854 1.00 98.38 115 SER A N 1
ATOM 860 C CA . SER A 1 115 ? -5.909 -4.852 14.073 1.00 98.38 115 SER A CA 1
ATOM 861 C C . SER A 1 115 ? -4.444 -5.290 14.129 1.00 98.38 115 SER A C 1
ATOM 863 O O . SER A 1 115 ? -3.878 -5.371 15.216 1.00 98.38 115 SER A O 1
ATOM 865 N N . ALA A 1 116 ? -3.822 -5.578 12.982 1.00 97.44 116 ALA A N 1
ATOM 866 C CA . ALA A 1 116 ? -2.397 -5.890 12.898 1.00 97.44 116 ALA A CA 1
ATOM 867 C C . ALA A 1 116 ? -1.505 -4.666 13.187 1.00 97.44 116 ALA A C 1
ATOM 869 O O . ALA A 1 116 ? -0.356 -4.828 13.604 1.00 97.44 116 ALA A O 1
ATOM 870 N N . GLY A 1 117 ? -2.038 -3.458 12.988 1.00 97.38 117 GLY A N 1
ATOM 871 C CA . GLY A 1 117 ? -1.425 -2.198 13.387 1.00 97.38 117 GLY A CA 1
ATOM 872 C C . GLY A 1 117 ? -0.553 -1.536 12.318 1.00 97.38 117 GLY A C 1
ATOM 873 O O . GLY A 1 117 ? 0.088 -2.173 11.47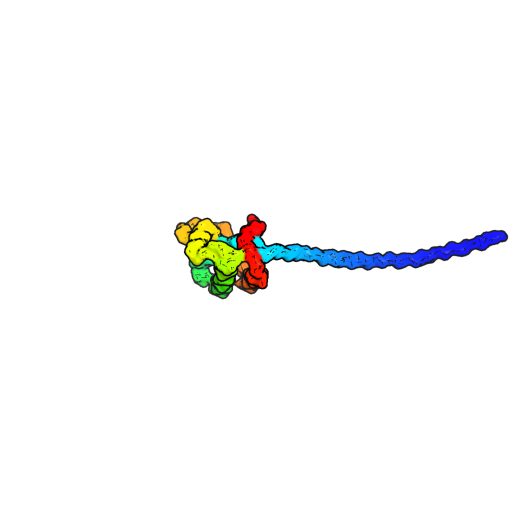7 1.00 97.38 117 GLY A O 1
ATOM 874 N N . ALA A 1 118 ? -0.490 -0.205 12.390 1.00 97.12 118 ALA A N 1
ATOM 875 C CA . ALA A 1 118 ? 0.240 0.633 11.439 1.00 97.12 118 ALA A CA 1
ATOM 876 C C . ALA A 1 118 ? 1.766 0.415 11.470 1.00 97.12 118 ALA A C 1
ATOM 878 O O . ALA A 1 118 ? 2.439 0.538 10.444 1.00 97.12 118 ALA A O 1
ATOM 879 N N . GLU A 1 119 ? 2.323 0.067 12.633 1.00 97.31 119 GLU A N 1
ATOM 880 C CA . GLU A 1 119 ? 3.750 -0.235 12.778 1.00 97.31 119 GLU A CA 1
ATOM 881 C C . GLU A 1 119 ? 4.128 -1.514 12.023 1.00 97.31 119 GLU A C 1
ATOM 883 O O . GLU A 1 119 ? 5.106 -1.518 11.275 1.00 97.31 119 GLU A O 1
ATOM 888 N N . LYS A 1 120 ? 3.330 -2.581 12.159 1.00 95.94 120 LYS A N 1
ATOM 889 C CA . LYS A 1 120 ? 3.565 -3.849 11.458 1.00 95.94 120 LYS A CA 1
ATOM 890 C C . LYS A 1 120 ? 3.473 -3.667 9.944 1.00 95.94 120 LYS A C 1
ATOM 892 O O . LYS A 1 120 ? 4.337 -4.160 9.224 1.00 95.94 120 LYS A O 1
ATOM 897 N N . LEU A 1 121 ? 2.485 -2.900 9.479 1.00 97.25 121 LEU A N 1
ATOM 898 C CA . LEU A 1 121 ? 2.366 -2.499 8.076 1.00 97.25 121 LEU A CA 1
ATOM 899 C C . LEU A 1 121 ? 3.620 -1.762 7.583 1.00 97.25 121 LEU A C 1
ATOM 901 O O . LEU A 1 121 ? 4.171 -2.108 6.540 1.00 97.25 121 LEU A O 1
ATOM 905 N N . THR A 1 122 ? 4.077 -0.760 8.336 1.00 97.69 122 THR A N 1
ATOM 906 C CA . THR A 1 122 ? 5.250 0.045 7.961 1.00 97.69 122 THR A CA 1
ATOM 907 C C . THR A 1 122 ? 6.503 -0.824 7.888 1.00 97.69 122 THR A C 1
ATOM 909 O O . THR A 1 122 ? 7.186 -0.810 6.870 1.00 97.69 122 THR A O 1
ATOM 912 N N . LYS A 1 123 ? 6.758 -1.649 8.913 1.00 97.44 123 LYS A N 1
ATOM 913 C CA . LYS A 1 123 ? 7.903 -2.574 8.942 1.00 97.44 123 LYS A CA 1
ATOM 914 C C . LYS A 1 123 ? 7.880 -3.562 7.780 1.00 97.44 123 LYS A C 1
ATOM 916 O O . LYS A 1 123 ? 8.925 -3.836 7.201 1.00 97.44 123 LYS A O 1
ATOM 921 N N . HIS A 1 124 ? 6.706 -4.094 7.438 1.00 95.25 124 HIS A N 1
ATOM 922 C CA . HIS A 1 124 ? 6.579 -5.025 6.323 1.00 95.25 124 HIS A CA 1
ATOM 923 C C . HIS A 1 124 ? 6.905 -4.354 4.984 1.00 95.25 124 HIS A C 1
ATOM 925 O O . HIS A 1 124 ? 7.708 -4.881 4.217 1.00 95.25 124 HIS A O 1
ATOM 931 N N . VAL A 1 125 ? 6.351 -3.165 4.723 1.00 96.88 125 VAL A N 1
ATOM 932 C CA . VAL A 1 125 ? 6.651 -2.424 3.489 1.00 96.88 125 VAL A CA 1
ATOM 933 C C . VAL A 1 125 ? 8.109 -1.981 3.437 1.00 96.88 125 VAL A C 1
ATOM 935 O O . VAL A 1 125 ? 8.739 -2.137 2.395 1.00 96.88 125 VAL A O 1
ATOM 938 N N . ASP A 1 126 ? 8.675 -1.512 4.549 1.00 97.56 126 ASP A N 1
ATOM 939 C CA . ASP A 1 126 ? 10.093 -1.148 4.623 1.00 97.56 126 ASP A CA 1
ATOM 940 C C . ASP A 1 126 ? 10.996 -2.345 4.311 1.00 97.56 126 ASP A C 1
ATOM 942 O O . ASP A 1 126 ? 11.960 -2.205 3.562 1.00 97.56 126 ASP A O 1
ATOM 946 N N . ALA A 1 127 ? 10.656 -3.539 4.806 1.00 94.88 127 ALA A N 1
ATOM 947 C CA . ALA A 1 127 ? 11.383 -4.762 4.482 1.00 94.88 127 ALA A CA 1
ATOM 948 C C . ALA A 1 127 ? 11.278 -5.139 2.993 1.00 94.88 127 ALA A C 1
ATOM 950 O O . ALA A 1 127 ? 12.277 -5.562 2.406 1.00 94.88 127 ALA A O 1
ATOM 951 N N . LEU A 1 128 ? 10.103 -4.963 2.375 1.00 94.00 128 LEU A N 1
ATOM 952 C CA . LEU A 1 128 ? 9.886 -5.238 0.950 1.00 94.00 128 LEU A CA 1
ATOM 953 C C . LEU A 1 128 ? 10.704 -4.308 0.044 1.00 94.00 128 LEU A C 1
ATOM 955 O O . LEU A 1 128 ? 11.285 -4.765 -0.939 1.00 94.00 128 LEU A O 1
ATOM 959 N N . VAL A 1 129 ? 10.768 -3.014 0.372 1.00 97.00 129 VAL A N 1
ATOM 960 C CA . VAL A 1 129 ? 11.454 -2.010 -0.465 1.00 97.00 129 VAL A CA 1
ATOM 961 C C . VAL A 1 129 ? 12.938 -1.836 -0.125 1.00 97.00 129 VAL A C 1
ATOM 963 O O . VAL A 1 129 ? 13.637 -1.103 -0.819 1.00 97.00 129 VAL A O 1
ATOM 966 N N . ALA A 1 130 ? 13.444 -2.512 0.913 1.00 96.69 130 ALA A N 1
ATOM 967 C CA . ALA A 1 130 ? 14.818 -2.354 1.402 1.00 96.69 130 ALA A CA 1
ATOM 968 C C . ALA A 1 130 ? 15.904 -2.740 0.385 1.00 96.69 130 ALA A C 1
ATOM 970 O O . ALA A 1 130 ? 17.039 -2.278 0.497 1.00 96.69 130 ALA A O 1
ATOM 971 N N . ARG A 1 131 ? 15.593 -3.623 -0.572 1.00 95.25 131 ARG A N 1
ATOM 972 C CA . ARG A 1 131 ? 16.541 -4.078 -1.598 1.00 95.25 131 ARG A CA 1
ATOM 973 C C . ARG A 1 131 ? 15.917 -3.945 -2.990 1.00 95.25 131 ARG A C 1
ATOM 975 O O . ARG A 1 131 ? 14.797 -4.429 -3.176 1.00 95.25 131 ARG A O 1
ATOM 982 N N . PRO A 1 132 ? 16.618 -3.335 -3.964 1.00 94.81 132 PRO A N 1
ATOM 983 C CA . PRO A 1 132 ? 16.133 -3.282 -5.338 1.00 94.81 132 PRO A CA 1
ATOM 984 C C . PRO A 1 132 ? 16.046 -4.695 -5.925 1.00 94.81 132 PRO A C 1
ATOM 986 O O . PRO A 1 132 ? 16.839 -5.575 -5.582 1.00 94.81 132 PRO A O 1
ATOM 989 N N . GLY A 1 133 ? 15.063 -4.907 -6.791 1.00 95.75 133 GLY A N 1
ATOM 990 C CA . GLY A 1 133 ? 14.724 -6.206 -7.361 1.00 95.75 133 GLY A CA 1
ATOM 991 C C . GLY A 1 133 ? 13.515 -6.092 -8.276 1.00 95.75 133 GLY A C 1
ATOM 992 O O . GLY A 1 133 ? 12.682 -5.201 -8.102 1.00 95.75 133 GLY A O 1
ATOM 993 N N . LYS A 1 134 ? 13.416 -6.976 -9.272 1.00 97.12 134 LYS A N 1
ATOM 994 C CA . LYS A 1 134 ? 12.294 -6.956 -10.215 1.00 97.12 134 LYS A CA 1
ATOM 995 C C . LYS A 1 134 ? 10.994 -7.263 -9.452 1.00 97.12 134 LYS A C 1
ATOM 997 O O . LYS A 1 134 ? 10.886 -8.352 -8.890 1.00 97.12 134 LYS A O 1
ATOM 1002 N N . PRO A 1 135 ? 9.988 -6.370 -9.458 1.00 96.94 135 PRO A N 1
ATOM 1003 C CA . PRO A 1 135 ? 8.697 -6.651 -8.849 1.00 96.94 135 PRO A CA 1
ATOM 1004 C C . PRO A 1 135 ? 8.046 -7.871 -9.500 1.00 96.94 135 PRO A C 1
ATOM 1006 O O . PRO A 1 135 ? 7.875 -7.920 -10.721 1.00 96.94 135 PRO A O 1
ATOM 1009 N N . THR A 1 136 ? 7.658 -8.846 -8.687 1.00 96.00 136 THR A N 1
ATOM 1010 C CA . THR A 1 136 ? 6.882 -10.010 -9.122 1.00 96.00 136 THR A CA 1
ATOM 1011 C C . THR A 1 136 ? 5.714 -10.258 -8.172 1.00 96.00 136 THR A C 1
ATOM 1013 O O . THR A 1 136 ? 5.591 -9.618 -7.123 1.00 96.00 136 THR A O 1
ATOM 1016 N N . TRP A 1 137 ? 4.817 -11.161 -8.564 1.00 93.19 137 TRP A N 1
ATOM 1017 C CA . TRP A 1 137 ? 3.680 -11.559 -7.740 1.00 93.19 137 TRP A CA 1
ATOM 1018 C C . TRP A 1 137 ? 4.108 -12.349 -6.504 1.00 93.19 137 TRP A C 1
ATOM 1020 O O . TRP A 1 137 ? 3.585 -12.079 -5.433 1.00 93.19 137 TRP A O 1
ATOM 1030 N N . GLY A 1 138 ? 5.098 -13.243 -6.625 1.00 87.88 138 GLY A N 1
ATOM 1031 C CA . GLY A 1 138 ? 5.434 -14.192 -5.560 1.00 87.88 138 GLY A CA 1
ATOM 1032 C C . GLY A 1 138 ? 4.242 -15.061 -5.155 1.00 87.88 138 GLY A C 1
ATOM 1033 O O . GLY A 1 138 ? 3.279 -15.187 -5.913 1.00 87.88 138 GLY A O 1
ATOM 1034 N N . ASP A 1 139 ? 4.309 -15.618 -3.948 1.00 81.44 139 ASP A N 1
ATOM 1035 C CA . ASP A 1 139 ? 3.164 -16.277 -3.326 1.00 81.44 139 ASP A CA 1
ATOM 1036 C C . ASP A 1 139 ? 2.245 -15.205 -2.722 1.00 81.44 139 ASP A C 1
ATOM 1038 O O . ASP A 1 139 ? 2.573 -14.547 -1.729 1.00 81.44 139 ASP A O 1
ATOM 1042 N N . CYS A 1 140 ? 1.106 -14.991 -3.379 1.00 77.75 140 CYS A N 1
ATOM 1043 C CA . CYS A 1 140 ? -0.030 -14.270 -2.815 1.00 77.75 140 CYS A CA 1
ATOM 1044 C C . CYS A 1 140 ? -0.877 -15.207 -1.951 1.00 77.75 140 CYS A C 1
ATOM 1046 O O . CYS A 1 140 ? -0.797 -16.413 -2.154 1.00 77.75 140 CYS A O 1
ATOM 1048 N N . LEU A 1 141 ? -1.670 -14.619 -1.038 1.00 61.50 141 LEU A N 1
ATOM 1049 C CA . LEU A 1 141 ? -2.653 -15.277 -0.154 1.00 61.50 141 LEU A CA 1
ATOM 1050 C C . LEU A 1 141 ? -3.109 -16.672 -0.609 1.00 61.50 141 LEU A C 1
ATOM 1052 O O . LEU A 1 141 ? -3.688 -16.756 -1.717 1.00 61.50 141 LEU A O 1
#

Foldseek 3Di:
DDDDDDPDDDDDPPPPPPPPPPPPPQDDAQAQLLVLLLLLLLLLVLCVQVPVPDDVVLNVLSVVLNVLSVVLQCVQEPDDPVVSVVSCVVRRVPPPDSCVSNDPVSVVSNVVSVVCHSVNSNVVSCSNNVDRDHHDNHDHD

Radius of gyration: 25.73 Å; chains: 1; bounding box: 67×76×56 Å

Sequence (141 aa):
MRYVPTIALMLPLAVVAADAQTETSRSEPGVGMICALGIYNAVAEVGKRCFPAQDADFKAKLTQSLAKLDTYVLQNSQFTAADLPRFKQEQSGVGRAKDLVCTDDMMGMYRAAVSAGAEKLTKHVDALVARPGKPTWGDCL